Protein AF-A0A8K0CQM7-F1 (afdb_monomer_lite)

Foldseek 3Di:
DDPLLVVLLVVLVVVCVVDPDPDSCQCQDPDPVRDVPSNVVSDPPVRSVVCVVPPWDDDPVDFDPPDLCSRCVNVVVVVVVVCVVPPDDDPDDDDDDDDDDDDDDRD

pLDDT: mean 93.86, std 4.99, range [58.47, 98.25]

Structure (mmCIF, N/CA/C/O backbone):
data_AF-A0A8K0CQM7-F1
#
_entry.id   AF-A0A8K0CQM7-F1
#
loop_
_atom_site.group_PDB
_atom_site.id
_atom_site.type_symbol
_atom_site.label_atom_id
_atom_site.label_alt_id
_atom_site.label_comp_id
_atom_site.label_asym_id
_atom_site.label_entity_id
_atom_site.label_seq_id
_atom_site.pdbx_PDB_ins_code
_atom_site.Cartn_x
_atom_site.Cartn_y
_atom_site.Cartn_z
_atom_site.occupancy
_atom_site.B_iso_or_equiv
_atom_site.auth_seq_id
_atom_site.auth_comp_id
_atom_site.auth_asym_id
_atom_site.auth_atom_id
_atom_site.pdbx_PDB_model_num
ATOM 1 N N . VAL A 1 1 ? 5.119 8.049 7.778 1.00 85.06 1 VAL A N 1
ATOM 2 C CA . VAL A 1 1 ? 4.552 6.782 8.297 1.00 85.06 1 VAL A CA 1
ATOM 3 C C . VAL A 1 1 ? 5.731 5.961 8.785 1.00 85.06 1 VAL A C 1
ATOM 5 O O . VAL A 1 1 ? 6.728 5.929 8.071 1.00 85.06 1 VAL A O 1
ATOM 8 N N . GLY A 1 2 ? 5.696 5.435 10.011 1.00 96.62 2 GLY A N 1
ATOM 9 C CA . GLY A 1 2 ? 6.811 4.632 10.540 1.00 96.62 2 GLY A CA 1
ATOM 10 C C . GLY A 1 2 ? 6.932 3.284 9.819 1.00 96.62 2 GLY A C 1
ATOM 11 O O . GLY A 1 2 ? 5.964 2.840 9.206 1.00 96.62 2 GLY A O 1
ATOM 12 N N . ASN A 1 3 ? 8.091 2.620 9.897 1.00 97.12 3 ASN A N 1
ATOM 13 C CA . ASN A 1 3 ? 8.293 1.327 9.226 1.00 97.12 3 ASN A CA 1
ATOM 14 C C . ASN A 1 3 ? 7.303 0.258 9.727 1.00 97.12 3 ASN A C 1
ATOM 16 O O . ASN A 1 3 ? 6.602 -0.357 8.932 1.00 97.12 3 ASN A O 1
ATOM 20 N N . GLU A 1 4 ? 7.167 0.102 11.047 1.00 97.69 4 GLU A N 1
ATOM 21 C CA . GLU A 1 4 ? 6.205 -0.835 11.651 1.00 97.69 4 GLU A CA 1
ATOM 22 C C . GLU A 1 4 ? 4.762 -0.532 11.227 1.00 97.69 4 GLU A C 1
ATOM 24 O O . GLU A 1 4 ? 3.996 -1.429 10.889 1.00 97.69 4 GLU A O 1
ATOM 29 N N . GLU A 1 5 ? 4.403 0.750 11.165 1.00 97.81 5 GLU A N 1
ATOM 30 C CA . GLU A 1 5 ? 3.077 1.187 10.733 1.00 97.81 5 GLU A CA 1
ATOM 31 C C . GLU A 1 5 ? 2.816 0.858 9.251 1.00 97.81 5 GLU A C 1
ATOM 33 O O . GLU A 1 5 ? 1.720 0.416 8.901 1.00 97.81 5 GLU A O 1
ATOM 38 N N . MET A 1 6 ? 3.827 1.002 8.387 1.00 97.94 6 MET A N 1
ATOM 39 C CA . MET A 1 6 ? 3.752 0.571 6.987 1.00 97.94 6 MET A CA 1
ATOM 40 C C . MET A 1 6 ? 3.625 -0.950 6.857 1.00 97.94 6 MET A C 1
ATOM 42 O O . MET A 1 6 ? 2.844 -1.417 6.029 1.00 97.94 6 MET A O 1
ATOM 46 N N . LEU A 1 7 ? 4.330 -1.728 7.684 1.00 98.25 7 LEU A N 1
ATOM 47 C CA . LEU A 1 7 ? 4.204 -3.189 7.701 1.00 98.25 7 LEU A CA 1
ATOM 48 C C . LEU A 1 7 ? 2.795 -3.630 8.110 1.00 98.25 7 LEU A C 1
ATOM 50 O O . LEU A 1 7 ? 2.240 -4.547 7.501 1.00 98.25 7 LEU A O 1
ATOM 54 N N . VAL A 1 8 ? 2.176 -2.949 9.079 1.00 98.25 8 VAL A N 1
ATOM 55 C CA . VAL A 1 8 ? 0.774 -3.200 9.448 1.00 98.25 8 VAL A CA 1
ATOM 56 C C . VAL A 1 8 ? -0.169 -2.838 8.299 1.00 98.25 8 VAL A C 1
ATOM 58 O O . VAL A 1 8 ? -1.054 -3.625 7.967 1.00 98.25 8 VAL A O 1
ATOM 61 N N . PHE A 1 9 ? 0.027 -1.685 7.652 1.00 98.06 9 PHE A N 1
ATOM 62 C CA . PHE A 1 9 ? -0.764 -1.285 6.483 1.00 98.06 9 PHE A CA 1
ATOM 63 C C . PHE A 1 9 ? -0.693 -2.332 5.358 1.00 98.06 9 PHE A C 1
ATOM 65 O O . PHE A 1 9 ? -1.730 -2.765 4.851 1.00 98.06 9 PHE A O 1
ATOM 72 N N . ILE A 1 10 ? 0.515 -2.794 5.020 1.00 97.06 10 ILE A N 1
ATOM 73 C CA . ILE A 1 10 ? 0.745 -3.833 4.007 1.00 97.06 10 ILE A CA 1
ATOM 74 C C . ILE A 1 10 ? 0.108 -5.165 4.433 1.00 97.06 10 ILE A C 1
ATOM 76 O O . ILE A 1 10 ? -0.545 -5.818 3.622 1.00 97.06 10 ILE A O 1
ATOM 80 N N . SER A 1 11 ? 0.219 -5.546 5.708 1.00 97.31 11 SER A N 1
ATOM 81 C CA . SER A 1 11 ? -0.426 -6.754 6.247 1.00 97.31 11 SER A CA 1
ATOM 82 C C . SER A 1 11 ? -1.949 -6.720 6.082 1.00 97.31 11 SER A C 1
ATOM 84 O O . SER A 1 11 ? -2.557 -7.724 5.715 1.00 97.31 11 SER A O 1
ATOM 86 N N . ILE A 1 12 ? -2.579 -5.557 6.281 1.00 97.31 12 ILE A N 1
ATOM 87 C CA . ILE A 1 12 ? -4.022 -5.386 6.053 1.00 97.31 12 ILE A CA 1
ATOM 88 C C . ILE A 1 12 ? -4.365 -5.523 4.561 1.00 97.31 12 ILE A C 1
ATOM 90 O O . ILE A 1 12 ? -5.380 -6.140 4.234 1.00 97.31 12 ILE A O 1
ATOM 94 N N . LEU A 1 13 ? -3.523 -5.016 3.649 1.00 96.12 13 LEU A N 1
ATOM 95 C CA . LEU A 1 13 ? -3.706 -5.227 2.206 1.00 96.12 13 LEU A CA 1
ATOM 96 C C . LEU A 1 13 ? -3.643 -6.718 1.838 1.00 96.12 13 LEU A C 1
ATOM 98 O O . LEU A 1 13 ? -4.515 -7.187 1.104 1.00 96.12 13 LEU A O 1
ATOM 102 N N . TYR A 1 14 ? -2.700 -7.478 2.404 1.00 95.50 14 TYR A N 1
ATOM 103 C CA . TYR A 1 14 ? -2.634 -8.933 2.216 1.00 95.50 14 TYR A CA 1
ATOM 104 C C . TYR A 1 14 ? -3.903 -9.639 2.705 1.00 95.50 14 TYR A C 1
ATOM 106 O O . TYR A 1 14 ? -4.486 -10.436 1.970 1.00 95.50 14 TYR A O 1
ATOM 114 N N . ILE A 1 15 ? -4.385 -9.298 3.906 1.00 94.56 15 ILE A N 1
ATOM 115 C CA . ILE A 1 15 ? -5.640 -9.852 4.440 1.00 94.56 15 ILE A CA 1
ATOM 116 C C . ILE A 1 15 ? -6.814 -9.524 3.513 1.00 9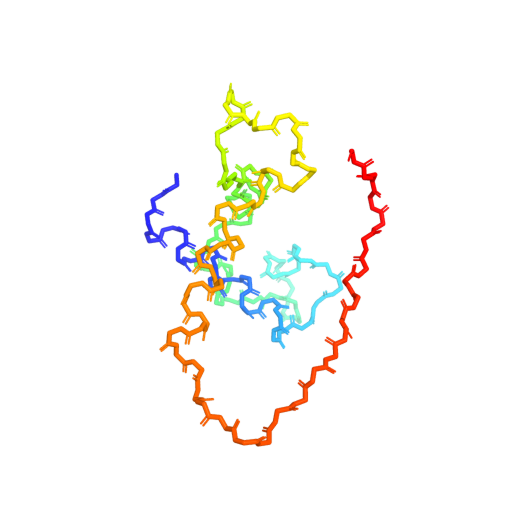4.56 15 ILE A C 1
ATOM 118 O O . ILE A 1 15 ? -7.661 -10.383 3.287 1.00 94.56 15 ILE A O 1
ATOM 122 N N . SER A 1 16 ? -6.861 -8.320 2.938 1.00 93.00 16 SER A N 1
ATOM 123 C CA . SER A 1 16 ? -7.953 -7.921 2.043 1.00 93.00 16 SER A CA 1
ATOM 124 C C . SER A 1 16 ? -7.995 -8.688 0.719 1.00 93.00 16 SER A C 1
ATOM 126 O O . SER A 1 16 ? -9.066 -8.808 0.130 1.00 93.00 16 SER A O 1
ATOM 128 N N . GLY A 1 17 ? -6.860 -9.233 0.268 1.00 91.94 17 GLY A N 1
ATOM 129 C CA . GLY A 1 17 ? -6.815 -10.135 -0.886 1.00 91.94 17 GLY A CA 1
ATOM 130 C C . GLY A 1 17 ? -7.309 -11.547 -0.560 1.00 91.94 17 GLY A C 1
ATOM 131 O O . GLY A 1 17 ? -7.849 -12.223 -1.429 1.00 91.94 17 GLY A O 1
ATOM 132 N N . TYR A 1 18 ? -7.152 -11.979 0.694 1.00 89.12 18 TYR A N 1
ATOM 133 C CA . TYR A 1 18 ? -7.582 -13.296 1.171 1.00 89.12 18 TYR A CA 1
ATOM 134 C C . TYR A 1 18 ? -9.048 -13.321 1.643 1.00 89.12 18 TYR A C 1
ATOM 136 O O . TYR A 1 18 ? -9.754 -14.300 1.411 1.00 89.12 18 TYR A O 1
ATOM 144 N N . VAL A 1 19 ? -9.521 -12.251 2.294 1.00 92.06 19 VAL A N 1
ATOM 145 C CA . VAL A 1 19 ? -10.878 -12.136 2.852 1.00 92.06 19 VAL A CA 1
ATOM 146 C C . VAL A 1 19 ? -11.706 -11.164 2.007 1.00 92.06 19 VAL A C 1
ATOM 148 O O . VAL A 1 19 ? -11.585 -9.948 2.187 1.00 92.06 19 VAL A O 1
ATOM 151 N N . PRO A 1 20 ? -12.575 -11.656 1.105 1.00 89.06 20 PRO A N 1
ATOM 152 C CA . PRO A 1 20 ? -13.382 -10.781 0.272 1.00 89.06 20 PRO A CA 1
ATOM 153 C C . PRO A 1 20 ? -14.483 -10.113 1.101 1.00 89.06 20 PRO A C 1
ATOM 155 O O . PRO A 1 20 ? -15.304 -10.777 1.732 1.00 89.06 20 PRO A O 1
ATOM 158 N N . VAL A 1 21 ? -14.537 -8.782 1.056 1.00 91.12 21 VAL A N 1
ATOM 159 C CA . VAL A 1 21 ? -15.651 -7.987 1.590 1.00 91.12 21 VAL A CA 1
ATOM 160 C C . VAL A 1 21 ? -16.159 -7.026 0.514 1.00 91.12 21 VAL A C 1
ATOM 162 O O . VAL A 1 21 ? -15.344 -6.465 -0.220 1.00 91.12 21 VAL A O 1
ATOM 165 N N . PRO A 1 22 ? -17.478 -6.764 0.423 1.00 90.94 22 PRO A N 1
ATOM 166 C CA . PRO A 1 22 ? -18.022 -5.848 -0.583 1.00 90.94 22 PRO A CA 1
ATOM 167 C C . PRO A 1 22 ? -17.428 -4.438 -0.512 1.00 90.94 22 PRO A C 1
ATOM 169 O O . PRO A 1 22 ? -17.327 -3.739 -1.517 1.00 90.94 22 PRO A O 1
ATOM 172 N N . ARG A 1 23 ? -17.074 -3.989 0.697 1.00 91.81 23 ARG A N 1
ATOM 173 C CA . ARG A 1 23 ? -16.517 -2.661 0.950 1.00 91.81 23 ARG A CA 1
ATOM 174 C C . ARG A 1 23 ? -15.427 -2.780 2.004 1.00 91.81 23 ARG A C 1
ATOM 176 O O . ARG A 1 23 ? -15.696 -3.219 3.115 1.00 91.81 23 ARG A O 1
ATOM 183 N N . ARG A 1 24 ? -14.221 -2.304 1.701 1.00 92.56 24 ARG A N 1
ATOM 184 C CA . ARG A 1 24 ? -13.077 -2.315 2.630 1.00 92.56 24 ARG A CA 1
ATOM 185 C C . ARG A 1 24 ? -13.385 -1.792 4.050 1.00 92.56 24 ARG A C 1
ATOM 187 O O . ARG A 1 24 ? -12.934 -2.431 4.998 1.00 92.56 24 ARG A O 1
ATOM 194 N N . PRO A 1 25 ? -14.173 -0.711 4.257 1.00 94.12 25 PRO A N 1
ATOM 195 C CA . PRO A 1 25 ? -14.514 -0.242 5.604 1.00 94.12 25 PRO A CA 1
ATOM 196 C C . PRO A 1 25 ? -15.200 -1.283 6.500 1.00 94.12 25 PRO A C 1
ATOM 198 O O . PRO A 1 25 ? -15.183 -1.117 7.719 1.00 94.12 25 PRO A O 1
ATOM 201 N N . MET A 1 26 ? -15.766 -2.349 5.920 1.00 95.50 26 MET A N 1
ATOM 202 C CA . MET A 1 26 ? -16.445 -3.422 6.648 1.00 95.50 26 MET A CA 1
ATOM 203 C C . MET A 1 26 ? -15.531 -4.151 7.632 1.00 95.50 26 MET A C 1
ATOM 205 O O . MET A 1 26 ? -16.017 -4.549 8.685 1.00 95.50 26 MET A O 1
ATOM 209 N N . PHE A 1 27 ? -14.215 -4.215 7.382 1.00 95.81 27 PHE A N 1
ATOM 210 C CA . PHE A 1 27 ? -13.265 -4.789 8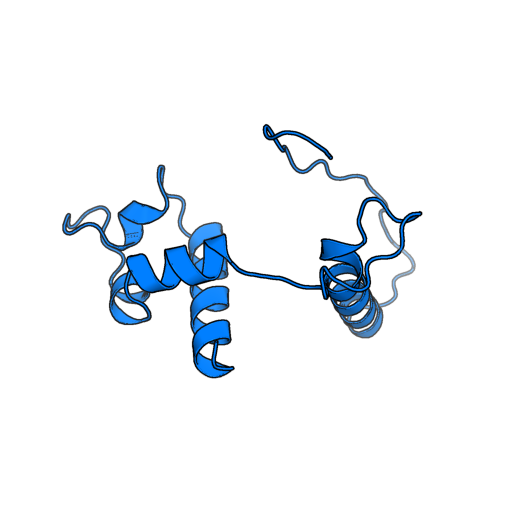.344 1.00 95.81 27 PHE A CA 1
ATOM 211 C C . PHE A 1 27 ? -13.288 -4.093 9.718 1.00 95.81 27 PHE A C 1
ATOM 213 O O . PHE A 1 27 ? -12.948 -4.713 10.723 1.00 95.81 27 PHE A O 1
ATOM 220 N N . TRP A 1 28 ? -13.721 -2.828 9.771 1.00 97.06 28 TRP A N 1
ATOM 221 C CA . TRP A 1 28 ? -13.843 -2.024 10.993 1.00 97.06 28 TRP A CA 1
ATOM 222 C C . TRP A 1 28 ? -15.293 -1.806 11.443 1.00 97.06 28 TRP A C 1
ATOM 224 O O . TRP A 1 28 ? -15.523 -1.071 12.406 1.00 97.06 28 TRP A O 1
ATOM 234 N N . GLU A 1 29 ? -16.280 -2.382 10.752 1.00 94.94 29 GLU A N 1
ATOM 235 C CA . GLU A 1 29 ? -17.675 -2.299 11.187 1.00 94.94 29 GLU A CA 1
ATOM 236 C C . GLU A 1 29 ? -17.882 -3.099 12.484 1.00 94.94 29 GLU A C 1
ATOM 238 O O . GLU A 1 29 ? -17.144 -4.027 12.801 1.00 94.94 29 GLU A O 1
ATOM 243 N N . GLY A 1 30 ? -18.884 -2.713 13.276 1.00 92.81 30 GLY A N 1
ATOM 244 C CA . GLY A 1 30 ? -19.171 -3.351 14.565 1.00 92.81 30 GLY A CA 1
ATOM 245 C C . GLY A 1 30 ? -20.002 -4.632 14.472 1.00 92.81 30 GLY A C 1
ATOM 246 O O . GLY A 1 30 ? -20.306 -5.213 15.512 1.00 92.81 30 GLY A O 1
ATOM 247 N N . ARG A 1 31 ? -20.414 -5.052 13.268 1.00 91.19 31 ARG A N 1
ATOM 248 C CA . ARG A 1 31 ? -21.303 -6.205 13.095 1.00 91.19 31 ARG A CA 1
ATOM 249 C C . ARG A 1 31 ? -20.518 -7.520 13.190 1.00 91.19 31 ARG A C 1
ATOM 251 O O . ARG A 1 31 ? -19.413 -7.584 12.653 1.00 91.19 31 ARG A O 1
ATOM 258 N N . PRO A 1 32 ? -21.054 -8.564 13.847 1.00 88.50 32 PRO A N 1
ATOM 259 C CA . PRO A 1 32 ? -20.325 -9.820 14.049 1.00 88.50 32 PRO A CA 1
ATOM 260 C C . PRO A 1 32 ? -19.898 -10.533 12.759 1.00 88.50 32 PRO A C 1
ATOM 262 O O . PRO A 1 32 ? -18.875 -11.204 12.748 1.00 88.50 32 PRO A O 1
ATOM 265 N N . ASP A 1 33 ? -20.672 -10.382 11.687 1.00 87.00 33 ASP A N 1
ATOM 266 C CA . ASP A 1 33 ? -20.468 -11.011 10.379 1.00 87.00 33 ASP A CA 1
ATOM 267 C C . ASP A 1 33 ? -19.468 -10.264 9.481 1.00 87.00 33 ASP A C 1
ATOM 269 O O . ASP A 1 33 ? -19.008 -10.812 8.483 1.00 87.00 33 ASP A O 1
ATOM 273 N N . THR A 1 34 ? -19.110 -9.023 9.826 1.00 87.88 34 THR A N 1
ATOM 274 C CA . THR A 1 34 ? -18.226 -8.180 9.003 1.00 87.88 34 THR A CA 1
ATOM 275 C C . THR A 1 34 ? -16.960 -7.742 9.730 1.00 87.88 34 THR A C 1
ATOM 277 O O . THR A 1 34 ? -15.940 -7.478 9.089 1.00 87.88 34 THR A O 1
ATOM 280 N N . LYS A 1 35 ? -17.008 -7.649 11.065 1.00 92.62 35 LYS A N 1
ATOM 281 C CA . LYS A 1 35 ? -15.888 -7.194 11.886 1.00 92.62 35 LYS A CA 1
ATOM 282 C C . LYS A 1 35 ? -14.727 -8.171 11.779 1.00 92.62 35 LYS A C 1
ATOM 284 O O . LYS A 1 35 ? -14.820 -9.315 12.216 1.00 92.62 35 LYS A O 1
ATOM 289 N N . ASN A 1 36 ? -13.587 -7.679 11.312 1.00 95.00 36 ASN A N 1
ATOM 290 C CA . ASN A 1 36 ? -12.346 -8.432 11.373 1.00 95.00 36 ASN A CA 1
ATOM 291 C C . ASN A 1 36 ? -11.518 -7.915 12.548 1.00 95.00 36 ASN A C 1
ATOM 293 O O . ASN A 1 36 ? -10.929 -6.837 12.484 1.00 95.00 36 ASN A O 1
ATOM 297 N N . THR A 1 37 ? -11.497 -8.682 13.638 1.0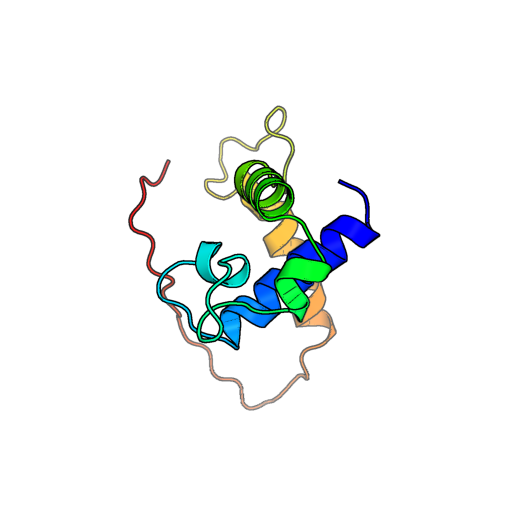0 95.12 37 THR A N 1
ATOM 298 C CA . THR A 1 37 ? -10.818 -8.294 14.881 1.00 95.12 37 THR A CA 1
ATOM 299 C C . THR A 1 37 ? -9.313 -8.140 14.706 1.00 95.12 37 THR A C 1
ATOM 301 O O . THR A 1 37 ? -8.739 -7.258 15.339 1.00 95.12 37 THR A O 1
ATOM 304 N N . LEU A 1 38 ? -8.684 -8.927 13.825 1.00 94.81 38 LEU A N 1
ATOM 305 C CA . LEU A 1 38 ? -7.265 -8.774 13.498 1.00 94.81 38 LEU A CA 1
ATOM 306 C C . LEU A 1 38 ? -7.023 -7.402 12.862 1.00 94.81 38 LEU A C 1
ATOM 308 O O . LEU A 1 38 ? -6.263 -6.602 13.397 1.00 94.81 38 LEU A O 1
ATOM 312 N N . VAL A 1 39 ? -7.751 -7.070 11.794 1.00 96.69 39 VAL A N 1
ATOM 313 C CA . VAL A 1 39 ? -7.604 -5.782 11.096 1.00 96.69 39 VAL A CA 1
ATOM 314 C C . VAL A 1 39 ? -7.961 -4.601 12.004 1.00 96.69 39 VAL A C 1
ATOM 316 O O . VAL A 1 39 ? -7.192 -3.641 12.103 1.00 96.69 39 VAL A O 1
ATOM 319 N N . SER A 1 40 ? -9.107 -4.663 12.693 1.00 96.62 40 SER A N 1
ATOM 320 C CA . SER A 1 40 ? -9.608 -3.541 13.491 1.00 96.62 40 SER A CA 1
ATOM 321 C C . SER A 1 40 ? -8.727 -3.218 14.695 1.00 96.62 40 SER A C 1
ATOM 323 O O . SER A 1 40 ? -8.666 -2.057 15.103 1.00 96.62 40 SER A O 1
ATOM 325 N N . ASN A 1 41 ? -8.062 -4.230 15.265 1.00 97.12 41 ASN A N 1
ATOM 326 C CA . ASN A 1 41 ? -7.161 -4.054 16.403 1.00 97.12 41 ASN A CA 1
ATOM 327 C C . ASN A 1 41 ? -5.753 -3.629 15.964 1.00 97.12 41 ASN A C 1
ATOM 329 O O . ASN A 1 41 ? -5.090 -2.913 16.711 1.00 97.12 41 ASN A O 1
ATOM 333 N N . SER A 1 42 ? -5.301 -4.025 14.768 1.00 97.56 42 SER A N 1
ATOM 334 C CA . SER A 1 42 ? -3.968 -3.668 14.265 1.00 97.56 42 SER A CA 1
ATOM 335 C C . SER A 1 42 ? -3.849 -2.206 13.831 1.00 97.56 42 SER A C 1
ATOM 337 O O . SER A 1 42 ? -2.812 -1.586 14.054 1.00 97.56 42 SER A O 1
ATOM 339 N N . MET A 1 43 ? -4.882 -1.626 13.212 1.00 98.19 43 MET A N 1
ATOM 340 C CA . MET A 1 43 ? -4.855 -0.227 12.770 1.00 98.19 43 MET A CA 1
ATOM 341 C C . MET A 1 43 ? -6.253 0.385 12.801 1.00 98.19 43 MET A C 1
ATOM 343 O O . MET A 1 43 ? -7.226 -0.240 12.392 1.00 98.19 43 MET A O 1
ATOM 347 N N . ARG A 1 44 ? -6.374 1.646 13.233 1.00 97.56 44 ARG A N 1
ATOM 348 C CA . ARG A 1 44 ? -7.651 2.376 13.172 1.00 97.56 44 ARG A CA 1
ATOM 349 C C . ARG A 1 44 ? -8.050 2.634 11.717 1.00 97.56 44 ARG A C 1
ATOM 351 O O . ARG A 1 44 ? -7.212 3.061 10.927 1.00 97.56 44 ARG A O 1
ATOM 358 N N . ARG A 1 45 ? -9.345 2.512 11.400 1.00 97.19 45 ARG A N 1
ATOM 359 C CA . ARG A 1 45 ? -9.896 2.733 10.048 1.00 97.19 45 ARG A CA 1
ATOM 360 C C . ARG A 1 45 ? -9.398 4.023 9.400 1.00 97.19 45 ARG A C 1
ATOM 362 O O . ARG A 1 45 ? -8.853 3.991 8.309 1.00 97.19 45 ARG A O 1
ATOM 369 N N . ASN A 1 46 ? -9.570 5.156 10.083 1.00 97.62 46 ASN A N 1
ATOM 370 C CA . ASN A 1 46 ? -9.203 6.455 9.519 1.00 97.62 46 ASN A CA 1
ATOM 371 C C . ASN A 1 46 ? -7.695 6.545 9.251 1.00 97.62 46 ASN A C 1
ATOM 373 O O . ASN A 1 46 ? -7.296 7.110 8.245 1.00 97.62 46 ASN A O 1
ATOM 377 N N . ARG A 1 47 ? -6.863 5.916 10.095 1.00 97.88 47 ARG A N 1
ATOM 378 C CA . ARG A 1 47 ? -5.416 5.886 9.879 1.00 97.88 47 ARG A CA 1
ATOM 379 C C . ARG A 1 47 ? -5.039 5.058 8.652 1.00 97.88 47 ARG A C 1
ATOM 381 O O . ARG A 1 47 ? -4.199 5.496 7.875 1.00 97.88 47 ARG A O 1
ATOM 388 N N . PHE A 1 48 ? -5.682 3.904 8.463 1.00 97.88 48 PHE A N 1
ATOM 389 C CA . PHE A 1 48 ? -5.521 3.111 7.246 1.00 97.88 48 PHE A CA 1
ATOM 390 C C . PHE A 1 48 ? -5.916 3.924 6.006 1.00 97.88 48 PHE A C 1
ATOM 392 O O . PHE A 1 48 ? -5.152 3.980 5.049 1.00 97.88 48 PHE A O 1
ATOM 399 N N . GLU A 1 49 ? -7.079 4.583 6.031 1.00 97.38 49 GLU A N 1
ATOM 400 C CA . GLU A 1 49 ? -7.570 5.389 4.905 1.00 97.38 49 GLU A CA 1
ATOM 401 C C . GLU A 1 49 ? -6.666 6.595 4.604 1.00 97.38 49 GLU A C 1
ATOM 403 O O . GLU A 1 49 ? -6.434 6.896 3.434 1.00 97.38 49 GLU A O 1
ATOM 408 N N . ASP A 1 50 ? -6.092 7.241 5.624 1.00 97.75 50 ASP A N 1
ATOM 409 C CA . ASP A 1 50 ? -5.106 8.311 5.435 1.00 97.75 50 ASP A CA 1
ATOM 410 C C . ASP A 1 50 ? -3.853 7.792 4.717 1.00 97.75 50 ASP A C 1
ATOM 412 O O . ASP A 1 50 ? -3.417 8.380 3.727 1.00 97.75 50 ASP A O 1
ATOM 416 N N . ILE A 1 51 ? -3.285 6.669 5.173 1.00 97.94 51 ILE A N 1
ATOM 417 C CA . ILE A 1 51 ? -2.113 6.064 4.521 1.00 97.94 51 ILE A CA 1
ATOM 418 C C . ILE A 1 51 ? -2.469 5.650 3.090 1.00 97.94 51 ILE A C 1
ATOM 420 O O . ILE A 1 51 ? -1.742 5.990 2.161 1.00 97.94 51 ILE A O 1
ATOM 424 N N . PHE A 1 52 ? -3.610 4.984 2.896 1.00 96.38 52 PHE A N 1
ATOM 425 C CA . PHE A 1 52 ? -4.078 4.536 1.585 1.00 96.38 52 PHE A CA 1
ATOM 426 C C . PHE A 1 52 ? -4.242 5.700 0.600 1.00 96.38 52 PHE A C 1
ATOM 428 O O . PHE A 1 52 ? -3.887 5.582 -0.570 1.00 96.38 52 PHE A O 1
ATOM 435 N N . ARG A 1 53 ? -4.760 6.840 1.070 1.00 96.19 53 ARG A N 1
ATOM 436 C CA . ARG A 1 53 ? -4.999 8.028 0.244 1.00 96.19 53 ARG A CA 1
ATOM 437 C C . ARG A 1 53 ? -3.719 8.774 -0.129 1.00 96.19 53 ARG A C 1
ATOM 439 O O . ARG A 1 53 ? -3.672 9.373 -1.201 1.00 96.19 53 ARG A O 1
ATOM 446 N N . TYR A 1 54 ? -2.724 8.781 0.754 1.00 96.19 54 TYR A N 1
ATOM 447 C CA . TYR A 1 54 ? -1.531 9.622 0.622 1.00 96.19 54 TYR A CA 1
ATOM 448 C C . TYR A 1 54 ? -0.231 8.832 0.437 1.00 96.19 54 TYR A C 1
ATOM 450 O O . TYR A 1 54 ? 0.852 9.405 0.572 1.00 96.19 54 TYR A O 1
ATOM 458 N N . ILE A 1 55 ? -0.298 7.537 0.125 1.00 95.38 55 ILE A N 1
ATOM 459 C CA . ILE A 1 55 ? 0.894 6.754 -0.205 1.00 95.38 55 ILE A CA 1
ATOM 460 C C . ILE A 1 55 ? 1.518 7.263 -1.512 1.00 95.38 55 ILE A C 1
ATOM 462 O O . ILE A 1 55 ? 0.842 7.428 -2.525 1.00 95.38 55 ILE A O 1
ATOM 466 N N . HIS A 1 56 ? 2.823 7.530 -1.476 1.00 95.19 56 HIS A N 1
ATOM 467 C CA . HIS A 1 56 ? 3.613 7.976 -2.621 1.00 95.19 56 HIS A CA 1
ATOM 468 C C . HIS A 1 56 ? 4.863 7.110 -2.734 1.00 95.19 56 HIS A C 1
ATOM 470 O O . HIS A 1 56 ? 5.505 6.809 -1.729 1.00 95.19 56 HIS A O 1
ATOM 476 N N . THR A 1 57 ? 5.213 6.738 -3.961 1.00 95.81 57 THR A N 1
ATOM 477 C CA . THR A 1 57 ? 6.393 5.914 -4.268 1.00 95.81 57 THR A CA 1
ATOM 478 C C . THR A 1 57 ? 7.470 6.676 -5.035 1.00 95.81 57 THR A C 1
ATOM 480 O O . THR A 1 57 ? 8.509 6.108 -5.339 1.00 95.81 57 THR A O 1
ATOM 483 N N . ALA A 1 58 ? 7.243 7.957 -5.332 1.00 96.44 58 ALA A N 1
ATOM 484 C CA . ALA A 1 58 ? 8.188 8.843 -6.002 1.00 96.44 58 ALA A CA 1
ATOM 485 C C . ALA A 1 58 ? 8.022 10.286 -5.497 1.00 96.44 58 ALA A C 1
ATOM 487 O O . ALA A 1 58 ? 6.952 10.657 -5.005 1.00 96.44 58 ALA A O 1
ATOM 488 N N . ASP A 1 59 ? 9.067 11.101 -5.650 1.00 95.81 59 ASP A N 1
ATOM 489 C CA . ASP A 1 59 ? 9.008 12.539 -5.379 1.00 95.81 59 ASP A CA 1
ATOM 490 C C . ASP A 1 59 ? 8.293 13.272 -6.522 1.00 95.81 59 ASP A C 1
ATOM 492 O O . ASP A 1 59 ? 8.770 13.308 -7.656 1.00 95.81 59 ASP A O 1
ATOM 496 N N . ASN A 1 60 ? 7.156 13.898 -6.209 1.00 94.12 60 ASN A N 1
ATOM 497 C CA . ASN A 1 60 ? 6.354 14.644 -7.177 1.00 94.12 60 ASN A CA 1
ATOM 498 C C . ASN A 1 60 ? 7.079 15.873 -7.757 1.00 94.12 60 ASN A C 1
ATOM 500 O O . ASN A 1 60 ? 6.702 16.327 -8.837 1.00 94.12 60 ASN A O 1
ATOM 504 N N . ASN A 1 61 ? 8.094 16.411 -7.071 1.00 96.19 61 ASN A N 1
ATOM 505 C CA . ASN A 1 61 ? 8.844 17.579 -7.543 1.00 96.19 61 ASN A CA 1
ATOM 506 C C . ASN A 1 61 ? 9.908 17.224 -8.589 1.00 96.19 61 ASN A C 1
ATOM 508 O O . ASN A 1 61 ? 10.400 18.114 -9.281 1.00 96.19 61 ASN A O 1
ATOM 512 N N . ASN A 1 62 ? 10.252 15.940 -8.720 1.00 95.25 62 ASN A N 1
ATOM 513 C CA . ASN A 1 62 ? 11.338 15.469 -9.575 1.00 95.25 62 ASN A CA 1
ATOM 514 C C . ASN A 1 62 ? 10.913 14.267 -10.435 1.00 95.25 62 ASN A C 1
ATOM 516 O O . ASN A 1 62 ? 11.592 13.243 -10.488 1.00 95.25 62 ASN A O 1
ATOM 520 N N . LEU A 1 63 ? 9.755 14.373 -11.094 1.00 95.62 63 LEU A N 1
ATOM 521 C CA . LEU A 1 63 ? 9.254 13.315 -11.971 1.00 95.62 63 LEU A CA 1
ATOM 522 C C . LEU A 1 63 ? 9.782 13.470 -13.411 1.00 95.62 63 LEU A C 1
ATOM 524 O O . LEU A 1 63 ? 9.662 14.555 -13.991 1.00 95.62 63 LEU A O 1
ATOM 528 N N . PRO A 1 64 ? 10.296 12.395 -14.041 1.00 94.50 64 PRO A N 1
ATOM 529 C CA . PRO A 1 64 ? 10.647 12.406 -15.458 1.00 94.50 64 PRO A CA 1
ATOM 530 C C . PRO A 1 64 ? 9.412 12.637 -16.340 1.00 94.50 64 PRO A C 1
ATOM 532 O O . PRO A 1 64 ? 8.436 11.892 -16.293 1.00 94.50 64 PRO A O 1
ATOM 535 N N . LYS A 1 65 ? 9.464 13.671 -17.191 1.00 91.69 65 LYS A N 1
ATOM 536 C CA . LYS A 1 65 ? 8.335 14.086 -18.052 1.00 91.69 65 LYS A CA 1
ATOM 537 C C . LYS A 1 65 ? 7.982 13.076 -19.149 1.00 91.69 65 LYS A C 1
ATOM 539 O O . LYS A 1 65 ? 6.878 13.115 -19.679 1.00 91.69 65 LYS A O 1
ATOM 544 N N . ASN A 1 66 ? 8.922 12.212 -19.519 1.00 94.50 66 ASN A N 1
ATOM 545 C CA . ASN A 1 66 ? 8.777 11.215 -20.578 1.00 94.50 66 ASN A CA 1
ATOM 546 C C . ASN A 1 66 ? 8.335 9.833 -20.068 1.00 94.50 66 ASN A C 1
ATOM 548 O O . ASN A 1 66 ? 8.199 8.918 -20.877 1.00 94.50 66 ASN A O 1
ATOM 552 N N . ASP A 1 67 ? 8.086 9.671 -18.765 1.00 94.25 67 ASP A N 1
ATOM 553 C CA . ASP A 1 67 ? 7.614 8.414 -18.184 1.00 94.25 67 ASP A CA 1
ATOM 554 C C . ASP A 1 67 ? 6.199 8.567 -17.611 1.00 94.25 67 ASP A C 1
ATOM 556 O O . ASP A 1 67 ? 5.984 9.145 -16.545 1.00 94.25 67 ASP A O 1
ATOM 560 N N . LYS A 1 68 ? 5.212 7.986 -18.301 1.00 92.19 68 LYS A N 1
ATOM 561 C CA . LYS A 1 68 ? 3.806 7.997 -17.861 1.00 92.19 68 LYS A CA 1
ATOM 562 C C . LYS A 1 68 ? 3.585 7.255 -16.536 1.00 92.19 68 LYS A C 1
ATOM 564 O O . LYS A 1 68 ? 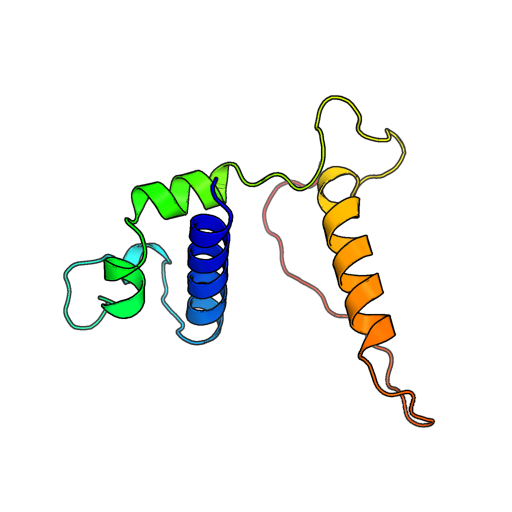2.597 7.506 -15.854 1.00 92.19 68 LYS A O 1
ATOM 569 N N . MET A 1 69 ? 4.499 6.360 -16.158 1.00 92.69 69 MET A N 1
ATOM 570 C CA . MET A 1 69 ? 4.455 5.596 -14.909 1.00 92.69 69 MET A CA 1
ATOM 571 C C . MET A 1 69 ? 5.442 6.122 -13.860 1.00 92.69 69 MET A C 1
ATOM 573 O O . MET A 1 69 ? 5.639 5.458 -12.843 1.00 92.69 69 MET A O 1
ATOM 577 N N . ALA A 1 70 ? 6.014 7.319 -14.048 1.00 95.56 70 ALA A N 1
ATOM 578 C CA . ALA A 1 70 ? 7.046 7.895 -13.179 1.00 95.56 70 ALA A CA 1
ATOM 579 C C . ALA A 1 70 ? 6.719 7.801 -11.680 1.00 95.56 70 ALA A C 1
ATOM 581 O O . ALA A 1 70 ? 7.589 7.518 -10.862 1.00 95.56 70 ALA A O 1
ATOM 582 N N . LYS A 1 71 ? 5.445 7.990 -11.311 1.00 94.94 71 LYS A N 1
ATOM 583 C CA . LYS A 1 71 ? 5.000 7.926 -9.912 1.00 94.94 71 LYS A CA 1
ATOM 584 C C . LYS A 1 71 ? 5.148 6.540 -9.286 1.00 94.94 71 LYS A C 1
ATOM 586 O O . LYS A 1 71 ? 5.378 6.461 -8.086 1.00 94.94 71 LYS A O 1
ATOM 591 N N . LEU A 1 72 ? 5.010 5.474 -10.076 1.00 95.06 72 LEU A N 1
ATOM 592 C CA . LEU A 1 72 ? 5.089 4.074 -9.640 1.00 95.06 72 LEU A CA 1
ATOM 593 C C . LEU A 1 72 ? 6.434 3.419 -9.974 1.00 95.06 72 LEU A C 1
ATOM 595 O O . LEU A 1 72 ? 6.734 2.358 -9.428 1.00 95.06 72 LEU A O 1
ATOM 599 N N . ARG A 1 73 ? 7.236 4.037 -10.850 1.00 95.88 73 ARG A N 1
ATOM 600 C CA . ARG A 1 73 ? 8.498 3.490 -11.359 1.00 95.88 73 ARG A CA 1
ATOM 601 C C . ARG A 1 73 ? 9.412 2.945 -10.254 1.00 95.88 73 ARG A C 1
ATOM 603 O O . ARG A 1 73 ? 9.783 1.779 -10.379 1.00 95.88 73 ARG A O 1
ATOM 610 N N . PRO A 1 74 ? 9.676 3.666 -9.142 1.00 96.69 74 PRO A N 1
ATOM 611 C CA . PRO A 1 74 ? 10.581 3.155 -8.111 1.00 96.69 74 PRO A CA 1
ATOM 612 C C . PRO A 1 74 ? 10.068 1.876 -7.435 1.00 96.69 74 PRO A C 1
ATOM 614 O O . PRO A 1 74 ? 10.850 0.993 -7.092 1.00 96.69 74 PRO A O 1
ATOM 617 N N . LEU A 1 75 ? 8.746 1.744 -7.270 1.00 96.38 75 LEU A N 1
ATOM 618 C CA . LEU A 1 75 ? 8.142 0.535 -6.714 1.00 96.38 75 LEU A CA 1
ATOM 619 C C . LEU A 1 75 ? 8.247 -0.637 -7.697 1.00 96.38 75 LEU A C 1
ATOM 621 O O . LEU A 1 75 ? 8.646 -1.727 -7.297 1.00 96.38 75 LEU A O 1
ATOM 625 N N . ILE A 1 76 ? 7.905 -0.411 -8.969 1.00 96.50 76 ILE A N 1
ATOM 626 C CA . ILE A 1 76 ? 7.945 -1.448 -10.011 1.00 96.50 76 ILE A CA 1
ATOM 627 C C . ILE A 1 76 ? 9.369 -1.980 -10.179 1.00 96.50 76 ILE A C 1
ATOM 629 O O . ILE A 1 76 ? 9.573 -3.190 -10.195 1.00 96.50 76 ILE A O 1
ATOM 633 N N . GLU A 1 77 ? 10.356 -1.088 -10.263 1.00 97.19 77 GLU A N 1
ATOM 634 C CA . GLU A 1 77 ? 11.764 -1.469 -10.385 1.00 97.19 77 GLU A CA 1
ATOM 635 C C . GLU A 1 77 ? 12.221 -2.290 -9.185 1.00 97.19 77 GLU A C 1
ATOM 637 O O . GLU A 1 77 ? 12.826 -3.345 -9.371 1.00 97.19 77 GLU A O 1
ATOM 642 N N . LYS A 1 78 ? 11.863 -1.869 -7.962 1.00 97.31 78 LYS A N 1
ATOM 643 C CA . LYS A 1 78 ? 12.268 -2.605 -6.765 1.00 97.31 78 LYS A CA 1
ATOM 644 C C . LYS A 1 78 ? 11.639 -3.993 -6.687 1.00 97.31 78 LYS A C 1
ATOM 646 O O . LYS A 1 78 ? 12.309 -4.950 -6.305 1.00 97.31 78 LYS A O 1
ATOM 651 N N . VAL A 1 79 ? 10.362 -4.115 -7.044 1.00 96.44 79 VAL A N 1
ATOM 652 C CA . VAL A 1 79 ? 9.665 -5.408 -7.077 1.00 96.44 79 VAL A CA 1
ATOM 653 C C . VAL A 1 79 ? 10.258 -6.315 -8.155 1.00 96.44 79 VAL A C 1
ATOM 655 O O . VAL A 1 79 ? 10.520 -7.481 -7.874 1.00 96.44 79 VAL A O 1
ATOM 658 N N . ASN A 1 80 ? 10.540 -5.787 -9.348 1.00 96.19 80 ASN A N 1
ATOM 659 C CA . ASN A 1 80 ? 11.166 -6.552 -10.427 1.00 96.19 80 ASN A CA 1
ATOM 660 C C . ASN A 1 80 ? 12.566 -7.044 -10.043 1.00 96.19 80 ASN A C 1
ATOM 662 O O . ASN A 1 80 ? 12.875 -8.209 -10.272 1.00 96.19 80 ASN A O 1
ATOM 666 N N . GLU A 1 81 ? 13.389 -6.189 -9.430 1.00 97.31 81 GLU A N 1
ATOM 667 C CA . GLU A 1 81 ? 14.717 -6.562 -8.921 1.00 97.31 81 GLU A CA 1
ATOM 668 C C . GLU A 1 81 ? 14.617 -7.747 -7.949 1.00 97.31 81 GLU A C 1
ATOM 670 O O . GLU A 1 81 ? 15.330 -8.739 -8.096 1.00 97.31 81 GLU A O 1
ATOM 675 N N . LEU A 1 82 ? 13.688 -7.674 -6.989 1.00 96.38 82 LEU A N 1
ATOM 676 C CA . LEU A 1 82 ? 13.460 -8.749 -6.025 1.00 96.38 82 LEU A CA 1
ATOM 677 C C . LEU A 1 82 ? 12.969 -10.024 -6.718 1.00 96.38 82 LEU A C 1
ATOM 679 O O . LEU A 1 82 ? 13.503 -11.100 -6.470 1.00 96.38 82 LEU A O 1
ATOM 683 N N . PHE A 1 83 ? 11.977 -9.929 -7.600 1.00 95.06 83 PHE A N 1
ATOM 684 C CA . PHE A 1 83 ? 11.411 -11.106 -8.254 1.00 95.06 83 PHE A CA 1
ATOM 685 C C . PHE A 1 83 ? 12.423 -11.801 -9.156 1.00 95.06 83 PHE A C 1
ATOM 687 O O . PHE A 1 83 ? 12.534 -13.021 -9.084 1.00 95.06 83 PHE A O 1
ATOM 694 N N . VAL A 1 84 ? 13.221 -11.060 -9.925 1.00 93.00 84 VAL A N 1
ATOM 695 C CA . VAL A 1 84 ? 14.312 -11.645 -10.716 1.00 93.00 84 VAL A CA 1
ATOM 696 C C . VAL A 1 84 ? 15.337 -12.335 -9.812 1.00 93.00 84 VAL A C 1
ATOM 698 O O . VAL A 1 84 ? 15.786 -13.429 -10.137 1.00 93.00 84 VAL A O 1
ATOM 701 N N . GLY A 1 85 ? 15.670 -11.744 -8.660 1.00 95.00 85 GLY A N 1
ATOM 702 C CA . GLY A 1 85 ? 16.631 -12.324 -7.719 1.00 95.00 85 GLY A CA 1
ATOM 703 C C . GLY A 1 85 ? 16.163 -13.609 -7.024 1.00 95.00 85 GLY A C 1
ATOM 704 O O . GLY A 1 85 ? 17.002 -14.427 -6.651 1.00 95.00 85 GLY A O 1
ATOM 705 N N . TYR A 1 86 ? 14.851 -13.801 -6.849 1.00 94.38 86 TYR A N 1
ATOM 706 C CA . TYR A 1 86 ? 14.282 -14.947 -6.121 1.00 94.38 86 TYR A CA 1
ATOM 707 C C . TYR A 1 86 ? 13.537 -15.962 -7.001 1.00 94.38 86 TYR A C 1
ATOM 709 O O . TYR A 1 86 ? 13.156 -17.022 -6.502 1.00 94.38 86 TYR A O 1
ATOM 717 N N . THR A 1 87 ? 13.309 -15.673 -8.284 1.00 91.69 87 THR A N 1
ATOM 718 C CA . THR A 1 87 ? 12.629 -16.606 -9.196 1.00 91.69 87 THR A CA 1
ATOM 719 C C . THR A 1 87 ? 13.609 -17.683 -9.669 1.00 91.69 87 THR A C 1
ATOM 721 O O . THR A 1 87 ? 14.650 -17.343 -10.233 1.00 91.69 87 THR A O 1
ATOM 724 N N . PRO A 1 88 ? 13.302 -18.981 -9.487 1.00 88.19 88 PRO A N 1
ATOM 725 C CA . PRO A 1 88 ? 14.123 -20.054 -10.033 1.00 88.19 88 PRO A CA 1
ATOM 726 C C . PRO A 1 88 ? 14.176 -19.988 -11.562 1.00 88.19 88 PRO A C 1
ATOM 728 O O . PRO A 1 88 ? 13.145 -19.841 -12.218 1.00 88.19 88 PRO A O 1
ATOM 731 N N . VAL A 1 89 ? 15.370 -20.139 -12.134 1.00 85.94 89 VAL A N 1
ATOM 732 C CA . VAL A 1 89 ? 15.531 -20.264 -13.587 1.00 85.94 89 VAL A CA 1
ATOM 733 C C . VAL A 1 89 ? 15.086 -21.664 -14.009 1.00 85.94 89 VAL A C 1
ATOM 735 O O . VAL A 1 89 ? 15.571 -22.656 -13.468 1.00 85.94 89 VAL A O 1
ATOM 738 N N . SER A 1 90 ? 14.163 -21.730 -14.966 1.00 87.94 90 SER A N 1
ATOM 739 C CA . SER A 1 90 ? 13.614 -22.964 -15.537 1.00 87.94 90 SER A CA 1
ATOM 740 C C . SER A 1 90 ? 13.726 -22.916 -17.060 1.00 87.94 90 SER A C 1
ATOM 742 O O . SER A 1 90 ? 13.618 -21.841 -17.650 1.00 87.94 90 SER A O 1
ATOM 744 N N . GLU A 1 91 ? 13.928 -24.072 -17.693 1.00 91.44 91 GLU A N 1
ATOM 745 C CA . GLU A 1 91 ? 13.855 -24.210 -19.156 1.00 91.44 91 GLU A CA 1
ATOM 746 C C . GLU A 1 91 ? 12.411 -24.037 -19.653 1.00 91.44 91 GLU A C 1
ATOM 748 O O . GLU A 1 91 ? 12.176 -23.461 -20.715 1.00 91.44 91 GLU A O 1
ATOM 753 N N . ASP A 1 92 ? 11.442 -24.444 -18.829 1.00 93.31 92 ASP A N 1
ATOM 754 C CA . ASP A 1 92 ? 10.018 -24.274 -19.084 1.00 93.31 92 ASP A CA 1
ATOM 755 C C . ASP A 1 92 ? 9.510 -23.001 -18.400 1.00 93.31 92 ASP A C 1
ATOM 757 O O . ASP A 1 92 ? 9.310 -22.965 -17.180 1.00 93.31 92 ASP A O 1
ATOM 761 N N . MET A 1 93 ? 9.291 -21.946 -19.187 1.00 90.69 93 MET A N 1
ATOM 762 C CA . MET A 1 93 ? 8.657 -20.705 -18.737 1.00 90.69 93 MET A CA 1
ATOM 763 C C . MET A 1 93 ? 7.500 -20.325 -19.657 1.00 90.69 93 MET A C 1
ATOM 765 O O . MET A 1 93 ? 7.625 -20.322 -20.880 1.00 90.69 93 MET A O 1
ATOM 769 N N . SER A 1 94 ? 6.374 -19.941 -19.060 1.00 91.25 94 SER A N 1
ATOM 770 C CA . SER A 1 94 ? 5.240 -19.366 -19.780 1.00 91.25 94 SER A CA 1
ATOM 771 C C . SER A 1 94 ? 5.236 -17.849 -19.634 1.00 91.25 94 SER A C 1
ATOM 773 O O . SER A 1 94 ? 5.228 -17.338 -18.513 1.00 91.25 94 SER A O 1
ATOM 775 N N . ILE A 1 95 ? 5.170 -17.134 -20.754 1.00 91.56 95 ILE A N 1
ATOM 776 C CA . ILE A 1 95 ? 4.989 -15.680 -20.779 1.00 91.56 95 ILE A CA 1
ATOM 777 C C . ILE A 1 95 ? 3.543 -15.397 -21.174 1.00 91.56 95 ILE A C 1
ATOM 779 O O . ILE A 1 95 ? 3.052 -15.922 -22.172 1.00 91.56 95 ILE A O 1
ATOM 783 N N . GLY A 1 96 ? 2.865 -14.570 -20.386 1.00 94.44 96 GLY A N 1
ATOM 784 C CA . GLY A 1 96 ? 1.489 -14.169 -20.636 1.00 94.44 96 GLY A CA 1
ATOM 785 C C . GLY A 1 96 ? 1.239 -12.735 -20.200 1.00 94.44 96 GLY A C 1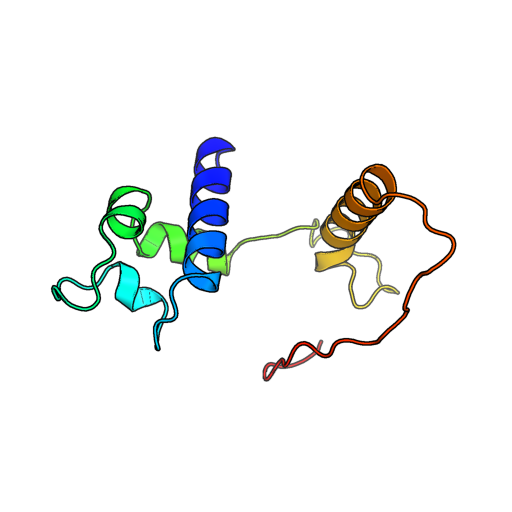
ATOM 786 O O . GLY A 1 96 ? 2.028 -12.140 -19.464 1.00 94.44 96 GLY A O 1
ATOM 787 N N . GLU A 1 97 ? 0.122 -12.188 -20.658 1.00 96.06 97 GLU A N 1
ATOM 788 C CA . GLU A 1 97 ? -0.339 -10.857 -20.284 1.00 96.06 97 GLU A CA 1
ATOM 789 C C . GLU A 1 97 ? -1.438 -10.965 -19.224 1.00 96.06 97 GLU A C 1
ATOM 791 O O . GLU A 1 97 ? -2.273 -11.870 -19.254 1.00 96.06 97 GLU A O 1
ATOM 796 N N . SER A 1 98 ? -1.451 -10.022 -18.284 1.00 94.75 98 SER A N 1
ATOM 797 C CA . SER A 1 98 ? -2.516 -9.878 -17.295 1.00 94.75 98 SER A CA 1
ATOM 798 C C . SER A 1 98 ? -3.039 -8.451 -17.329 1.00 94.75 98 SER A C 1
ATOM 800 O O . SER A 1 98 ? -2.266 -7.495 -17.411 1.00 94.75 98 SER A O 1
ATOM 802 N N . ILE A 1 99 ? -4.362 -8.306 -17.276 1.00 94.75 99 ILE A N 1
ATOM 803 C CA . ILE A 1 99 ? -5.035 -7.010 -17.311 1.00 94.75 99 ILE A CA 1
ATOM 804 C C . ILE A 1 99 ? -5.584 -6.719 -15.920 1.00 94.75 99 ILE A C 1
ATOM 806 O O . ILE A 1 99 ? -6.422 -7.454 -15.401 1.00 94.75 99 ILE A O 1
ATOM 810 N N . ILE A 1 100 ? -5.144 -5.604 -15.338 1.00 91.50 100 ILE A N 1
ATOM 811 C CA . ILE A 1 100 ? -5.688 -5.092 -14.081 1.00 91.50 100 ILE A CA 1
ATOM 812 C C . ILE A 1 100 ? -6.752 -4.044 -14.429 1.00 91.50 100 ILE A C 1
ATOM 814 O O . ILE A 1 100 ? -6.406 -3.000 -14.990 1.00 91.50 100 ILE A O 1
ATOM 818 N N . PRO A 1 101 ? -8.042 -4.285 -14.130 1.00 93.06 101 PRO A N 1
ATOM 819 C CA . PRO A 1 101 ? -9.092 -3.331 -14.452 1.00 93.06 101 PRO A CA 1
ATOM 820 C C . PRO A 1 101 ? -8.927 -2.045 -13.635 1.00 93.06 101 PRO A C 1
ATOM 822 O O . PRO A 1 101 ? -8.777 -2.074 -12.413 1.00 93.06 101 PRO A O 1
ATOM 825 N N . TYR A 1 102 ? -9.009 -0.903 -14.315 1.00 91.38 102 TYR A N 1
ATOM 826 C CA . TYR A 1 102 ? -9.008 0.418 -13.699 1.00 91.38 102 TYR A CA 1
ATOM 827 C C . TYR A 1 102 ? -10.074 1.291 -14.359 1.00 91.38 102 TYR A C 1
ATOM 829 O O . TYR A 1 102 ? -10.079 1.478 -15.573 1.00 91.38 102 TYR A O 1
ATOM 837 N N . PHE A 1 103 ? -10.983 1.821 -13.543 1.00 92.12 103 PHE A N 1
ATOM 838 C CA . PHE A 1 103 ? -12.135 2.611 -13.996 1.00 92.12 103 PHE A CA 1
A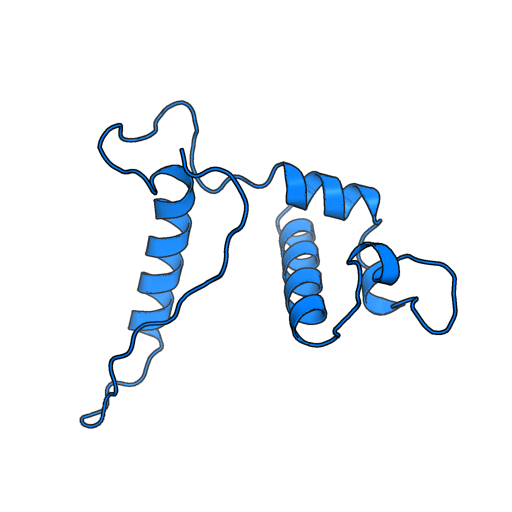TOM 839 C C . PHE A 1 103 ? -11.977 4.114 -13.721 1.00 92.12 103 PHE A C 1
ATOM 841 O O . PHE A 1 103 ? -12.925 4.883 -13.869 1.00 92.12 103 PHE A O 1
ATOM 848 N N . GLY A 1 104 ? -10.797 4.542 -13.266 1.00 90.00 104 GLY A N 1
ATOM 849 C CA . GLY A 1 104 ? -10.492 5.952 -13.054 1.00 90.00 104 GLY A CA 1
ATOM 850 C C . GLY A 1 104 ? -10.002 6.640 -14.327 1.00 90.00 104 GLY A C 1
ATOM 851 O O . GLY A 1 104 ? -9.940 6.057 -15.407 1.00 90.00 104 GLY A O 1
ATOM 852 N N . ARG A 1 105 ? -9.622 7.913 -14.197 1.00 86.75 105 ARG A N 1
ATOM 853 C CA . ARG A 1 105 ? -8.988 8.651 -15.295 1.00 86.75 105 ARG A CA 1
ATOM 854 C C . ARG A 1 105 ? -7.507 8.289 -15.359 1.00 86.75 105 ARG A C 1
ATOM 856 O O . ARG A 1 105 ? -6.835 8.304 -14.327 1.00 86.75 105 ARG A O 1
ATOM 863 N N . ASN A 1 106 ? -7.022 7.995 -16.561 1.00 74.38 106 ASN A N 1
ATOM 864 C CA . ASN A 1 106 ? -5.594 7.914 -16.849 1.00 74.38 106 ASN A CA 1
ATOM 865 C C . ASN A 1 106 ? -5.099 9.329 -17.175 1.00 74.38 106 ASN A C 1
ATOM 867 O O . ASN A 1 106 ? -5.744 10.031 -17.957 1.00 74.38 106 ASN A O 1
ATOM 871 N N . GLY A 1 107 ? -4.024 9.753 -16.508 1.00 58.47 107 GLY A N 1
ATOM 872 C CA . GLY A 1 107 ? -3.328 11.017 -16.767 1.00 58.47 107 GLY A CA 1
ATOM 873 C C . GLY A 1 107 ? -2.239 10.865 -17.815 1.00 58.47 107 GLY A C 1
ATOM 874 O O . GLY A 1 107 ? -1.712 9.737 -17.950 1.00 58.47 107 GLY A O 1
#

Sequence (107 aa):
VGNEEMLVFISILYISGYVPVPRRPMFWEGRPDTKNTLVSNSMRRNRFEDIFRYIHTADNNNLPKNDKMAKLRPLIEKVNELFVGYTPVSEDMSIGESIIPYFGRNG

Radius of gyration: 17.66 Å; chains: 1; bounding box: 38×42×37 Å

Secondary structure (DSSP, 8-state):
--HHHHHHHHHHHHHHHHS--SSGGGGG-SSTTT--HHHHHHS-HHHHHHHHHH--SS-GGG--TT-TTTTTHHHHHHHHHHHHHHSPP-S------------S---

Organism: Ignelater luminosus (NCBI:txid2038154)

InterPro domains:
  IPR029526 PiggyBac transposable element-derived protein [PF13843] (3-105)
  IPR052638 PiggyBac transposable element-derived [PTHR47055] (4-106)